Protein AF-A0A0V8JGC6-F1 (afdb_monomer_lite)

pLDDT: mean 91.4, std 5.34, range [63.09, 96.81]

Structure (mmCIF, N/CA/C/O backbone):
data_AF-A0A0V8JGC6-F1
#
_entry.id   AF-A0A0V8JGC6-F1
#
loop_
_atom_site.group_PDB
_atom_site.id
_atom_site.type_symbol
_atom_site.label_atom_id
_atom_site.label_alt_id
_atom_site.label_comp_id
_atom_site.label_asym_id
_atom_site.label_entity_id
_atom_site.label_seq_id
_atom_site.pdbx_PDB_ins_code
_atom_site.Cartn_x
_atom_site.Cartn_y
_atom_site.Cartn_z
_atom_site.occupancy
_atom_site.B_iso_or_equiv
_atom_site.auth_seq_id
_atom_site.auth_comp_id
_atom_site.auth_asym_id
_atom_site.auth_atom_id
_atom_site.pdbx_PDB_model_num
ATOM 1 N N . MET A 1 1 ? 2.836 -10.949 -9.628 1.00 63.09 1 MET A N 1
ATOM 2 C CA . MET A 1 1 ? 2.664 -11.626 -8.329 1.00 63.09 1 MET A CA 1
ATOM 3 C C . MET A 1 1 ? 1.754 -10.744 -7.509 1.00 63.09 1 MET A C 1
ATOM 5 O O . MET A 1 1 ? 2.030 -9.549 -7.440 1.00 63.09 1 MET A O 1
ATOM 9 N N . ASP A 1 2 ? 0.692 -11.322 -6.956 1.00 83.75 2 ASP A N 1
ATOM 10 C CA . ASP A 1 2 ? -0.291 -10.585 -6.168 1.00 83.75 2 ASP A CA 1
ATOM 11 C C . ASP A 1 2 ? -0.126 -10.964 -4.699 1.00 83.75 2 ASP A C 1
ATOM 13 O O . ASP A 1 2 ? -0.154 -12.144 -4.346 1.00 83.75 2 ASP A O 1
ATOM 17 N N . VAL A 1 3 ? 0.118 -9.966 -3.851 1.00 91.38 3 VAL A N 1
ATOM 18 C CA . VAL A 1 3 ? 0.407 -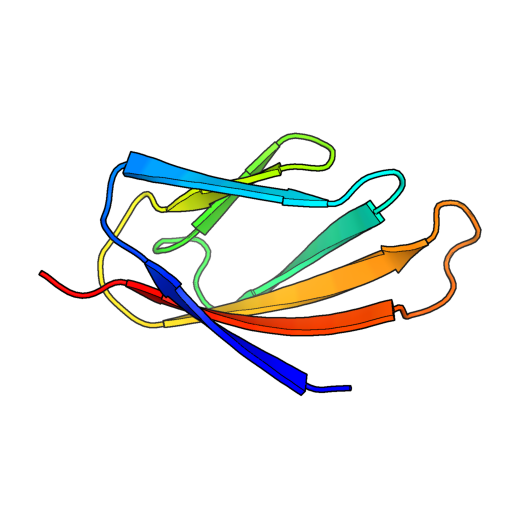10.150 -2.423 1.00 91.38 3 VAL A CA 1
ATOM 19 C C . VAL A 1 3 ? -0.708 -9.509 -1.611 1.00 91.38 3 VAL A C 1
ATOM 21 O O . VAL A 1 3 ? -1.070 -8.364 -1.863 1.00 91.38 3 VAL A O 1
ATOM 24 N N . THR A 1 4 ? -1.240 -10.223 -0.619 1.00 93.31 4 THR A N 1
ATOM 25 C CA . THR A 1 4 ? -2.238 -9.675 0.312 1.00 93.31 4 THR A CA 1
ATOM 26 C C . THR A 1 4 ? -1.613 -9.477 1.685 1.00 93.31 4 THR A C 1
ATOM 28 O O . THR A 1 4 ? -0.999 -10.396 2.224 1.00 93.31 4 THR A O 1
ATOM 31 N N . LEU A 1 5 ? -1.762 -8.277 2.241 1.00 90.38 5 LEU A N 1
ATOM 32 C CA . LEU A 1 5 ? -1.146 -7.861 3.497 1.00 90.38 5 LEU A CA 1
ATOM 33 C C . LEU A 1 5 ? -2.231 -7.421 4.491 1.00 90.38 5 LEU A C 1
ATOM 35 O O . LEU A 1 5 ? -2.795 -6.334 4.326 1.00 90.38 5 LEU A O 1
ATOM 39 N N . PRO A 1 6 ? -2.537 -8.239 5.515 1.00 91.06 6 PRO A N 1
ATOM 40 C CA . PRO A 1 6 ? -3.398 -7.826 6.611 1.00 91.06 6 PRO A CA 1
ATOM 41 C C . PRO A 1 6 ? -2.605 -6.928 7.565 1.00 91.06 6 PRO A C 1
ATOM 43 O O .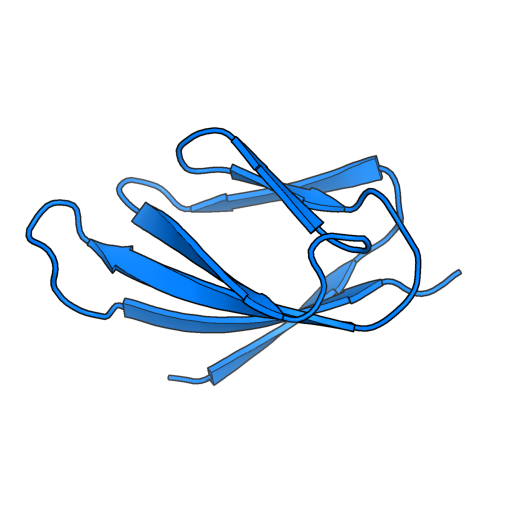 PRO A 1 6 ? -1.594 -7.350 8.126 1.00 91.06 6 PRO A O 1
ATOM 46 N N . LEU A 1 7 ? -3.043 -5.683 7.734 1.00 91.00 7 LEU A N 1
ATOM 47 C CA . LEU A 1 7 ? -2.335 -4.678 8.527 1.00 91.00 7 LEU A CA 1
ATOM 48 C C . LEU A 1 7 ? -3.298 -3.878 9.410 1.00 91.00 7 LEU A C 1
ATOM 50 O O . LEU A 1 7 ? -4.474 -3.736 9.096 1.00 91.00 7 LEU A O 1
ATOM 54 N N . GLY A 1 8 ? -2.793 -3.340 10.521 1.00 89.50 8 GLY A N 1
ATOM 55 C CA . GLY A 1 8 ? -3.553 -2.440 11.394 1.00 89.50 8 GLY A CA 1
ATOM 56 C C . GLY A 1 8 ? -3.450 -0.979 10.954 1.00 89.50 8 GLY A C 1
ATOM 57 O O . GLY A 1 8 ? -2.483 -0.583 10.295 1.00 89.50 8 GLY A O 1
ATOM 58 N N . ILE A 1 9 ? -4.417 -0.149 11.347 1.00 91.94 9 ILE A N 1
ATOM 59 C CA . ILE A 1 9 ? -4.342 1.301 11.119 1.00 91.94 9 ILE A CA 1
ATOM 60 C C . ILE A 1 9 ? -3.103 1.896 11.814 1.00 91.94 9 ILE A C 1
ATOM 62 O O . ILE A 1 9 ? -2.719 1.468 12.901 1.00 91.94 9 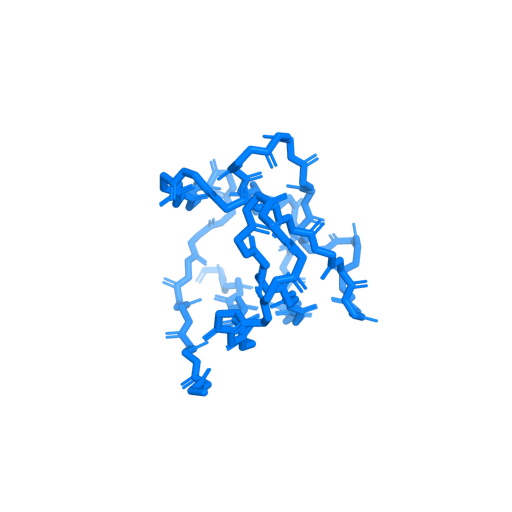ILE A O 1
ATOM 66 N N . GLY A 1 10 ? -2.437 2.853 11.169 1.00 89.69 10 GLY A N 1
ATOM 67 C CA . GLY A 1 10 ? -1.191 3.456 11.656 1.00 89.69 10 GLY A CA 1
ATOM 68 C C . GLY A 1 10 ? 0.072 2.633 11.380 1.00 89.69 10 GLY A C 1
ATOM 69 O O . GLY A 1 10 ? 1.177 3.162 11.502 1.00 89.69 10 GLY A O 1
ATOM 70 N N . SER A 1 11 ? -0.062 1.372 10.960 1.00 92.62 11 SER A N 1
ATOM 71 C CA . SER A 1 11 ? 1.082 0.578 10.512 1.00 92.62 11 SER A CA 1
ATOM 72 C C . SER A 1 11 ? 1.593 1.037 9.142 1.00 92.62 11 SER A C 1
ATOM 74 O O . SER A 1 11 ? 0.923 1.760 8.393 1.00 92.62 11 SER A O 1
ATOM 76 N N . SER A 1 12 ? 2.808 0.612 8.804 1.00 92.94 12 SER A N 1
ATOM 77 C CA . SER A 1 12 ? 3.412 0.911 7.512 1.00 92.94 12 SER A CA 1
ATOM 78 C C . SER A 1 12 ? 4.130 -0.289 6.924 1.00 92.94 12 SER A C 1
ATOM 80 O O . SER A 1 12 ? 4.742 -1.063 7.657 1.00 92.94 12 SER A O 1
ATOM 82 N N . TYR A 1 13 ? 4.113 -0.381 5.600 1.00 92.75 13 TYR A N 1
ATOM 83 C CA . TYR A 1 13 ? 4.835 -1.376 4.827 1.00 92.75 13 TYR A CA 1
ATOM 84 C C . TYR A 1 13 ? 5.931 -0.696 4.003 1.00 92.75 13 TYR A C 1
ATOM 86 O O . TYR A 1 13 ? 5.659 0.234 3.240 1.00 92.75 13 TYR A O 1
ATOM 94 N N . LEU A 1 14 ? 7.172 -1.140 4.195 1.00 91.50 14 LEU A N 1
ATOM 95 C CA . LEU A 1 14 ? 8.364 -0.647 3.506 1.00 91.50 14 LEU A CA 1
ATOM 96 C C . LEU A 1 14 ? 8.789 -1.668 2.455 1.00 91.50 14 LEU A C 1
ATOM 98 O O . LEU A 1 14 ? 8.840 -2.862 2.745 1.00 91.50 14 LEU A O 1
ATOM 102 N N . MET A 1 15 ? 9.128 -1.197 1.258 1.00 86.69 15 MET A N 1
ATOM 103 C CA . MET A 1 15 ? 9.753 -2.034 0.238 1.00 86.69 15 MET A CA 1
ATOM 104 C C . MET A 1 15 ? 10.924 -1.287 -0.382 1.00 86.69 15 MET A C 1
ATOM 106 O O . MET A 1 15 ? 10.758 -0.210 -0.954 1.00 86.69 15 MET A O 1
ATOM 110 N N . ASP A 1 16 ? 12.119 -1.850 -0.258 1.00 84.69 16 ASP A N 1
ATOM 111 C CA . ASP A 1 16 ? 13.325 -1.201 -0.755 1.00 84.69 16 ASP A CA 1
ATOM 112 C C . ASP A 1 16 ? 13.324 -1.097 -2.279 1.00 84.69 16 ASP A C 1
ATOM 114 O O . ASP A 1 16 ? 12.913 -2.008 -2.999 1.00 84.69 16 ASP A O 1
ATOM 118 N N . SER A 1 17 ? 13.776 0.062 -2.765 1.00 81.44 17 SER A N 1
ATOM 119 C CA . SER A 1 17 ? 13.885 0.385 -4.193 1.00 81.44 17 SER A CA 1
ATOM 120 C C . SER A 1 17 ? 12.582 0.246 -5.002 1.00 81.44 17 SER A C 1
ATOM 122 O O . SER A 1 17 ? 12.637 0.110 -6.229 1.00 81.44 17 SER A O 1
ATOM 124 N N . ALA A 1 18 ? 11.422 0.315 -4.339 1.00 85.50 18 ALA A N 1
ATOM 125 C CA . ALA A 1 18 ? 10.115 0.296 -4.980 1.00 85.50 18 ALA A CA 1
ATOM 126 C C . ALA A 1 18 ? 9.461 1.685 -4.995 1.00 85.50 18 ALA A C 1
ATOM 128 O O . ALA A 1 18 ? 9.470 2.411 -4.001 1.00 85.50 18 ALA A O 1
ATOM 129 N N . ASN A 1 19 ? 8.848 2.018 -6.127 1.00 89.75 19 ASN A N 1
ATOM 130 C CA . ASN A 1 19 ? 7.878 3.096 -6.251 1.00 89.75 19 ASN A CA 1
ATOM 131 C C . ASN A 1 19 ? 6.470 2.506 -6.223 1.00 89.75 19 ASN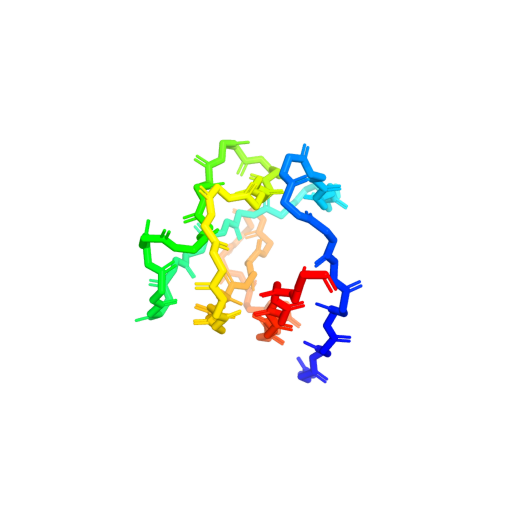 A C 1
ATOM 133 O O . ASN A 1 19 ? 6.235 1.409 -6.734 1.00 89.75 19 ASN A O 1
ATOM 137 N N . TRP A 1 20 ? 5.530 3.255 -5.659 1.00 91.88 20 TRP A N 1
ATOM 138 C CA . TRP A 1 20 ? 4.159 2.805 -5.464 1.00 91.88 20 TRP A CA 1
ATOM 139 C C . TRP A 1 20 ? 3.178 3.650 -6.270 1.00 91.88 20 TRP A C 1
ATOM 141 O O . TRP A 1 20 ? 3.335 4.866 -6.378 1.00 91.88 20 TRP A O 1
ATOM 151 N N . MET A 1 21 ? 2.124 3.012 -6.765 1.00 92.62 21 MET A N 1
ATOM 152 C CA . MET A 1 21 ? 0.977 3.672 -7.383 1.00 92.62 21 MET A CA 1
ATOM 153 C C . MET A 1 21 ? -0.307 3.082 -6.815 1.00 92.62 21 MET A C 1
ATOM 155 O O . MET A 1 21 ? -0.518 1.874 -6.885 1.00 92.62 21 MET A O 1
ATOM 159 N N . ILE A 1 22 ? -1.178 3.920 -6.259 1.00 93.94 22 ILE A N 1
ATOM 160 C CA . ILE A 1 22 ? -2.494 3.465 -5.798 1.00 93.94 22 ILE A CA 1
ATOM 161 C C . ILE A 1 22 ? -3.364 3.191 -7.024 1.00 93.94 22 ILE A C 1
ATOM 163 O O . ILE A 1 22 ? -3.567 4.081 -7.845 1.00 93.94 22 ILE A O 1
ATOM 167 N N . LEU A 1 23 ? -3.893 1.973 -7.115 1.00 94.88 23 LEU A N 1
ATOM 168 C CA . LEU A 1 23 ? -4.939 1.621 -8.074 1.00 94.88 23 LEU A CA 1
ATOM 169 C C . LEU A 1 23 ? -6.314 2.000 -7.511 1.00 94.88 23 LEU A C 1
ATOM 171 O O . LEU A 1 23 ? -7.122 2.603 -8.211 1.00 94.88 23 LEU A O 1
ATOM 175 N N . TYR A 1 24 ? -6.560 1.700 -6.228 1.00 95.94 24 TYR A N 1
ATOM 176 C CA . TYR A 1 24 ? -7.719 2.187 -5.471 1.00 95.94 24 TYR A CA 1
ATOM 177 C C . TYR A 1 24 ? -7.468 2.165 -3.954 1.00 95.94 24 TYR A C 1
ATOM 179 O O . TYR A 1 24 ? -6.541 1.511 -3.473 1.00 95.94 24 TYR A O 1
ATOM 187 N N . GLY A 1 25 ? -8.324 2.857 -3.192 1.00 94.00 25 GLY A N 1
ATOM 188 C CA . GLY A 1 25 ? -8.260 2.889 -1.725 1.00 94.00 25 GLY A CA 1
ATOM 189 C C . GLY A 1 25 ? -7.326 3.969 -1.173 1.00 94.00 25 GLY A C 1
ATOM 190 O O . GLY A 1 25 ? -6.653 3.757 -0.167 1.00 94.00 25 GLY A O 1
ATOM 191 N N . SER A 1 26 ? -7.275 5.145 -1.808 1.00 93.88 26 SER A N 1
ATOM 192 C CA . SER A 1 26 ? -6.485 6.295 -1.329 1.00 93.88 26 SER A CA 1
ATOM 193 C C . SER A 1 26 ? -6.953 6.852 0.022 1.00 93.88 26 SER A C 1
ATOM 195 O O . SER A 1 26 ? -6.214 7.576 0.683 1.00 93.88 26 SER A O 1
ATOM 197 N N . ASN A 1 27 ? -8.161 6.492 0.457 1.00 95.75 27 ASN A N 1
ATOM 198 C CA . ASN A 1 27 ? -8.690 6.733 1.800 1.00 95.75 27 ASN A CA 1
ATOM 199 C C . ASN A 1 27 ? -8.233 5.687 2.839 1.00 95.75 27 ASN A C 1
ATOM 201 O O . ASN A 1 27 ? -8.449 5.885 4.031 1.00 95.75 27 ASN A O 1
ATOM 205 N N . VAL A 1 28 ? -7.627 4.580 2.399 1.00 96.06 28 VAL A N 1
ATOM 206 C CA . VAL A 1 28 ? -7.153 3.465 3.238 1.00 96.06 28 VAL A CA 1
ATOM 207 C C . VAL A 1 28 ? -5.630 3.487 3.346 1.00 96.06 28 VAL A C 1
ATOM 209 O O . VAL A 1 28 ? -5.092 3.278 4.432 1.00 96.06 28 VAL A O 1
ATOM 212 N N . VAL A 1 29 ? -4.924 3.804 2.253 1.00 96.00 29 VAL A N 1
ATOM 213 C CA . VAL A 1 29 ? -3.454 3.860 2.204 1.00 96.00 29 VAL A CA 1
ATOM 214 C C . VAL A 1 29 ? -2.958 5.205 1.689 1.00 96.00 29 VAL A C 1
ATOM 216 O O . VAL A 1 29 ? -3.404 5.701 0.657 1.00 96.00 29 VAL A O 1
ATOM 219 N N . LYS A 1 30 ? -1.949 5.750 2.372 1.00 95.25 30 LYS A N 1
ATOM 220 C CA . LYS A 1 30 ? -1.139 6.880 1.915 1.00 95.25 30 LYS A CA 1
ATOM 221 C C . LYS A 1 30 ? 0.244 6.393 1.498 1.00 95.25 30 LYS A C 1
ATOM 223 O O . LYS A 1 30 ? 0.911 5.692 2.256 1.00 95.25 30 LYS A O 1
ATOM 228 N N . LEU A 1 31 ? 0.705 6.807 0.323 1.00 92.62 31 LEU A N 1
ATOM 229 C CA . LEU A 1 31 ? 2.061 6.520 -0.146 1.00 92.62 31 LEU A CA 1
ATOM 230 C C . LEU 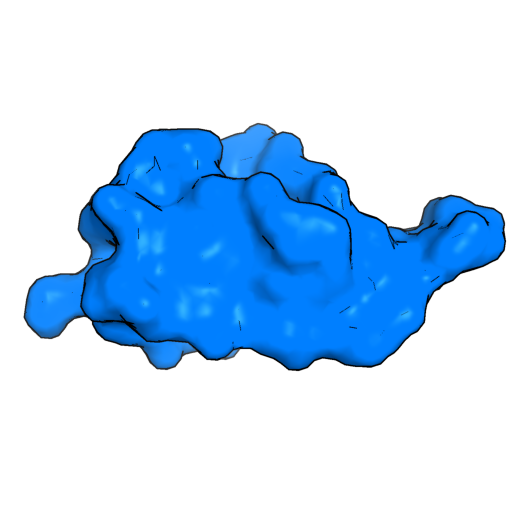A 1 31 ? 3.024 7.643 0.244 1.00 92.62 31 LEU A C 1
ATOM 232 O O . LEU A 1 31 ? 2.668 8.822 0.212 1.00 92.62 31 LEU A O 1
ATOM 236 N N . SER A 1 32 ? 4.247 7.276 0.612 1.00 88.69 32 SER A N 1
ATOM 237 C CA . SER A 1 32 ? 5.321 8.199 0.971 1.00 88.69 32 SER A CA 1
ATOM 238 C C . SER A 1 32 ? 6.660 7.611 0.535 1.00 88.69 32 SER A C 1
ATOM 240 O O . SER A 1 32 ? 7.269 6.836 1.274 1.00 88.69 32 SER A O 1
ATOM 242 N N . GLY A 1 33 ? 7.122 7.975 -0.662 1.00 86.44 33 GLY A N 1
ATOM 243 C CA . GLY A 1 33 ? 8.334 7.400 -1.251 1.00 86.44 33 GLY A CA 1
ATOM 244 C C . GLY A 1 33 ? 8.179 5.893 -1.451 1.00 86.44 33 GLY A C 1
ATOM 245 O O . GLY A 1 33 ? 7.242 5.456 -2.112 1.00 86.44 33 GLY A O 1
ATOM 246 N N . ASN A 1 34 ? 9.056 5.111 -0.824 1.00 88.75 34 ASN A N 1
ATOM 247 C CA . ASN A 1 34 ? 9.058 3.647 -0.864 1.00 88.75 34 ASN A CA 1
ATOM 248 C C . ASN A 1 34 ? 8.200 2.985 0.237 1.00 88.75 34 ASN A C 1
ATOM 250 O O . ASN A 1 34 ? 8.266 1.768 0.437 1.00 88.75 34 ASN A O 1
ATOM 254 N N . LYS A 1 35 ? 7.383 3.768 0.950 1.00 91.81 35 LYS A N 1
ATOM 255 C CA . LYS A 1 35 ? 6.552 3.315 2.071 1.00 91.81 35 LYS A CA 1
ATOM 256 C C . LYS A 1 35 ? 5.061 3.499 1.792 1.00 91.81 35 LYS A C 1
ATOM 258 O O . LYS A 1 35 ? 4.639 4.572 1.359 1.00 91.81 35 LYS A O 1
ATOM 263 N N . ALA A 1 36 ? 4.263 2.497 2.145 1.00 93.56 36 ALA A N 1
ATOM 264 C CA . ALA A 1 36 ? 2.807 2.577 2.241 1.00 93.56 36 ALA A CA 1
ATOM 265 C C . ALA A 1 36 ? 2.388 2.681 3.716 1.00 93.56 36 ALA A C 1
ATOM 267 O O . ALA A 1 36 ? 2.843 1.896 4.545 1.00 93.56 36 ALA A O 1
ATOM 268 N N . VAL A 1 37 ? 1.540 3.647 4.062 1.00 95.44 37 VAL A N 1
ATOM 269 C CA . VAL A 1 37 ? 1.047 3.892 5.428 1.00 95.44 37 VAL A CA 1
ATOM 270 C C . VAL A 1 37 ? -0.459 3.669 5.465 1.00 95.44 37 VAL A C 1
ATOM 272 O O . VAL A 1 37 ? -1.182 4.258 4.661 1.00 95.44 37 VAL A O 1
ATOM 275 N N . MET A 1 38 ? -0.930 2.846 6.399 1.00 95.94 38 MET A N 1
ATOM 276 C CA . MET A 1 38 ? -2.351 2.536 6.563 1.00 95.94 38 MET A CA 1
ATOM 277 C C . MET A 1 38 ? -3.035 3.668 7.343 1.00 95.94 38 MET A C 1
ATOM 279 O O . MET A 1 38 ? -2.738 3.878 8.519 1.00 95.94 38 MET A O 1
ATOM 283 N N . ILE A 1 39 ? -3.926 4.416 6.694 1.00 96.19 39 ILE A N 1
ATOM 284 C CA . ILE A 1 39 ? -4.568 5.628 7.241 1.00 96.19 39 ILE A CA 1
ATOM 285 C C . ILE A 1 39 ? -6.078 5.487 7.465 1.00 96.19 39 ILE A C 1
ATOM 287 O O . ILE A 1 39 ? -6.680 6.352 8.095 1.00 96.19 39 ILE A O 1
ATOM 291 N N . GLY A 1 40 ? -6.689 4.412 6.972 1.00 95.38 40 GLY A N 1
ATOM 292 C CA . GLY A 1 40 ? -8.115 4.144 7.124 1.00 95.38 40 GLY A CA 1
ATOM 293 C C . GLY A 1 40 ? -8.407 2.651 7.060 1.00 95.38 40 GLY A C 1
ATOM 294 O O . GLY A 1 40 ? -7.543 1.866 6.679 1.00 95.38 40 GLY A O 1
ATOM 295 N N . TYR A 1 41 ? -9.619 2.261 7.445 1.00 95.94 41 TYR A N 1
ATOM 296 C CA . TYR A 1 41 ? -10.073 0.872 7.370 1.00 95.94 41 TYR A CA 1
ATOM 297 C C . TYR A 1 41 ? -10.616 0.537 5.982 1.00 95.94 41 TYR A C 1
ATOM 299 O O . TYR A 1 41 ? -11.211 1.391 5.322 1.00 95.94 41 TYR A O 1
ATOM 307 N N . GLY A 1 42 ? -10.468 -0.722 5.575 1.00 95.31 42 GLY A N 1
ATOM 308 C CA . GLY A 1 42 ? -10.953 -1.235 4.297 1.00 95.31 42 GLY A CA 1
ATOM 309 C C . GLY A 1 42 ? -9.841 -1.870 3.474 1.00 95.31 42 GLY A C 1
ATOM 310 O O . GLY A 1 42 ? -8.843 -2.348 4.009 1.00 95.31 42 GLY A O 1
ATOM 311 N N . THR A 1 43 ? -10.017 -1.886 2.157 1.00 96.75 43 THR A N 1
ATOM 312 C CA . THR A 1 43 ? -9.061 -2.498 1.232 1.00 96.75 43 THR A CA 1
ATOM 313 C C . THR A 1 43 ? -8.482 -1.449 0.294 1.00 96.75 43 THR A C 1
ATOM 315 O O . THR A 1 43 ? -9.218 -0.632 -0.258 1.00 96.75 43 THR A O 1
ATOM 318 N N . ALA A 1 44 ? -7.166 -1.485 0.100 1.00 96.81 44 ALA A N 1
ATOM 319 C CA . ALA A 1 44 ? -6.475 -0.726 -0.935 1.00 96.81 44 ALA A CA 1
ATOM 320 C C . ALA A 1 44 ? -5.666 -1.664 -1.812 1.00 96.81 44 ALA A C 1
ATOM 322 O O . ALA A 1 44 ? -5.056 -2.609 -1.314 1.00 96.81 44 ALA A O 1
ATOM 323 N N . GLN A 1 45 ? -5.595 -1.356 -3.100 1.00 96.31 45 GLN A N 1
ATOM 324 C CA . GLN A 1 45 ? -4.721 -2.063 -4.020 1.00 96.31 45 GLN A CA 1
ATOM 325 C C . GLN A 1 45 ? -3.711 -1.091 -4.608 1.00 96.31 45 GLN A C 1
ATOM 327 O O . GLN A 1 45 ? -4.050 0.005 -5.062 1.00 96.31 45 GLN A O 1
ATOM 332 N N . VAL A 1 46 ? -2.450 -1.496 -4.565 1.00 94.62 46 VAL A N 1
ATOM 333 C CA . VAL A 1 46 ? -1.308 -0.651 -4.887 1.00 94.62 46 VAL A CA 1
ATOM 334 C C . VAL A 1 46 ? -0.377 -1.444 -5.781 1.00 94.62 46 VAL A C 1
ATOM 336 O O . VAL A 1 46 ? -0.029 -2.582 -5.478 1.00 94.62 46 VAL A O 1
ATOM 339 N N . GLN A 1 47 ? 0.030 -0.860 -6.895 1.00 94.88 47 GLN A N 1
ATOM 340 C CA . GLN A 1 47 ? 1.005 -1.463 -7.784 1.00 94.88 47 GLN A CA 1
ATOM 341 C C . GLN A 1 47 ? 2.408 -0.991 -7.407 1.00 94.88 47 GLN A C 1
ATOM 343 O O . GLN A 1 47 ? 2.631 0.201 -7.179 1.00 94.88 47 GLN A O 1
ATOM 348 N N . ALA A 1 48 ? 3.342 -1.935 -7.330 1.00 92.69 48 ALA A N 1
ATOM 349 C CA . ALA A 1 48 ? 4.748 -1.675 -7.061 1.00 92.69 48 ALA A CA 1
ATOM 350 C C . ALA A 1 48 ? 5.559 -1.738 -8.357 1.00 92.69 48 ALA A C 1
ATOM 352 O O . ALA A 1 48 ? 5.369 -2.636 -9.187 1.00 92.69 48 ALA A O 1
ATOM 353 N N . PHE A 1 49 ? 6.514 -0.824 -8.492 1.00 92.06 49 PHE A N 1
ATOM 354 C CA . PHE A 1 49 ? 7.432 -0.737 -9.622 1.00 92.06 49 PHE A CA 1
ATOM 355 C C . PHE A 1 49 ? 8.868 -0.620 -9.126 1.00 92.06 49 PHE A C 1
ATOM 357 O O . PHE A 1 49 ? 9.134 0.040 -8.124 1.00 92.06 49 PHE A O 1
ATOM 364 N N . LYS A 1 50 ? 9.812 -1.208 -9.856 1.00 88.62 50 LYS A N 1
ATOM 365 C CA . LYS A 1 50 ? 11.240 -0.921 -9.692 1.00 88.62 50 LYS A CA 1
ATOM 366 C C . LYS A 1 50 ? 11.536 0.518 -10.124 1.00 88.62 50 LYS A C 1
ATOM 368 O O . LYS A 1 50 ? 10.793 1.112 -10.905 1.00 88.62 50 LYS A O 1
ATOM 373 N N . SER A 1 51 ? 12.681 1.049 -9.701 1.00 84.25 51 SER A N 1
ATOM 374 C CA . SER A 1 51 ? 13.179 2.361 -10.147 1.00 84.25 51 SER A CA 1
ATOM 375 C C . SER A 1 51 ? 13.292 2.497 -11.673 1.00 84.25 51 SER A C 1
ATOM 377 O O . SER A 1 51 ? 13.121 3.588 -12.202 1.00 84.25 51 SER A O 1
ATOM 379 N N . ASN A 1 52 ? 13.521 1.391 -12.387 1.00 87.06 52 ASN A N 1
ATOM 380 C CA . ASN A 1 52 ? 13.578 1.348 -13.850 1.00 87.06 52 ASN A CA 1
ATOM 381 C C . ASN A 1 52 ? 12.195 1.242 -14.535 1.00 87.06 52 ASN A C 1
ATOM 383 O O . ASN A 1 52 ? 12.134 0.963 -15.729 1.00 87.06 52 ASN A O 1
ATOM 387 N N . GLY A 1 53 ? 11.091 1.383 -13.792 1.00 85.12 53 GLY A N 1
ATOM 388 C CA . GLY A 1 53 ? 9.721 1.315 -14.313 1.00 85.12 53 GLY A CA 1
ATOM 389 C C . GLY A 1 53 ? 9.164 -0.099 -14.511 1.00 85.12 53 GLY A C 1
ATOM 390 O O . GLY A 1 53 ? 8.002 -0.250 -14.881 1.00 85.12 53 GLY A O 1
ATOM 391 N N . SER A 1 54 ? 9.945 -1.151 -14.242 1.00 90.00 54 SER A N 1
ATOM 392 C CA . SER A 1 54 ? 9.447 -2.531 -14.335 1.00 90.00 54 SER A CA 1
ATOM 393 C C . SER A 1 54 ? 8.437 -2.829 -13.229 1.00 90.00 54 SER A C 1
ATOM 395 O O . SER A 1 54 ? 8.697 -2.545 -12.060 1.00 90.00 54 SER A O 1
ATOM 397 N N . VAL A 1 55 ? 7.322 -3.471 -13.575 1.00 91.00 55 VAL A N 1
ATOM 398 C CA . VAL A 1 55 ? 6.315 -3.910 -12.599 1.00 91.00 55 VAL A CA 1
ATOM 399 C C . VAL A 1 55 ? 6.909 -4.983 -11.681 1.00 91.00 55 VAL A C 1
ATOM 401 O O . VAL A 1 55 ? 7.445 -5.985 -12.152 1.00 91.00 55 VAL A O 1
ATOM 404 N N . LEU A 1 56 ? 6.800 -4.780 -10.367 1.00 89.88 56 LEU A N 1
ATOM 405 C CA . LEU A 1 56 ? 7.128 -5.785 -9.347 1.00 89.88 56 LEU A CA 1
ATOM 406 C C . LEU A 1 56 ? 5.921 -6.677 -9.053 1.00 89.88 56 LEU A C 1
ATOM 408 O O . LEU A 1 56 ? 6.049 -7.895 -8.933 1.00 89.88 56 LEU A O 1
ATOM 412 N N . GLY A 1 57 ? 4.740 -6.072 -8.970 1.00 92.69 57 GLY A N 1
ATOM 413 C CA . GLY A 1 57 ? 3.508 -6.783 -8.671 1.00 92.69 57 GLY A CA 1
ATOM 414 C C . GLY A 1 57 ? 2.445 -5.866 -8.101 1.00 92.69 57 GLY A C 1
ATOM 415 O O . GLY A 1 57 ? 2.620 -4.645 -8.039 1.00 92.69 57 GLY A O 1
ATOM 416 N N . VAL A 1 58 ? 1.343 -6.477 -7.688 1.00 94.25 58 VAL A N 1
ATOM 417 C CA . VAL A 1 58 ? 0.220 -5.774 -7.084 1.00 94.25 58 VAL A CA 1
ATOM 418 C C . VAL A 1 58 ? 0.057 -6.223 -5.636 1.00 94.25 58 VAL A C 1
ATOM 420 O O . VAL A 1 58 ? 0.131 -7.406 -5.314 1.00 94.25 58 VAL A O 1
ATOM 423 N N . TYR A 1 59 ? -0.139 -5.255 -4.752 1.00 94.56 59 TYR A N 1
ATOM 424 C CA . TYR A 1 59 ? -0.230 -5.437 -3.313 1.00 94.56 59 TYR A CA 1
ATOM 425 C C . TYR A 1 59 ? -1.605 -4.988 -2.843 1.00 94.56 59 TYR A C 1
ATOM 427 O O . TYR A 1 59 ? -2.001 -3.843 -3.058 1.00 94.56 59 TYR A O 1
ATOM 435 N N . THR A 1 60 ? -2.323 -5.896 -2.199 1.00 96.56 60 THR A N 1
ATOM 436 C CA . THR A 1 60 ? -3.640 -5.649 -1.621 1.00 96.56 60 THR A CA 1
ATOM 437 C C . THR A 1 60 ? -3.486 -5.507 -0.115 1.00 96.56 60 THR A C 1
ATOM 439 O O . THR A 1 60 ? -3.199 -6.476 0.586 1.00 96.56 60 THR A O 1
ATOM 442 N N . PHE A 1 61 ? -3.664 -4.295 0.393 1.00 94.81 61 PHE A N 1
ATOM 443 C CA . PHE A 1 61 ? -3.675 -4.011 1.820 1.00 94.81 61 PHE A CA 1
ATOM 444 C C . PHE A 1 61 ? -5.092 -4.170 2.346 1.00 94.81 61 PHE A C 1
ATOM 446 O O . PHE A 1 61 ? -6.008 -3.501 1.868 1.00 94.81 61 PHE A O 1
ATOM 453 N N . VAL A 1 62 ? -5.265 -5.046 3.330 1.00 96.06 62 VAL A N 1
ATOM 454 C CA . VAL A 1 62 ? -6.535 -5.241 4.031 1.00 96.06 62 VAL A CA 1
ATOM 455 C C . VAL A 1 62 ? -6.359 -4.699 5.443 1.00 96.06 62 VAL A C 1
ATOM 457 O O . VAL A 1 62 ? -5.655 -5.295 6.259 1.00 96.06 62 VAL A O 1
ATOM 460 N N . VAL A 1 63 ? -6.962 -3.540 5.706 1.00 94.38 63 VAL A N 1
ATOM 461 C CA . VAL A 1 63 ? -6.853 -2.826 6.978 1.00 94.38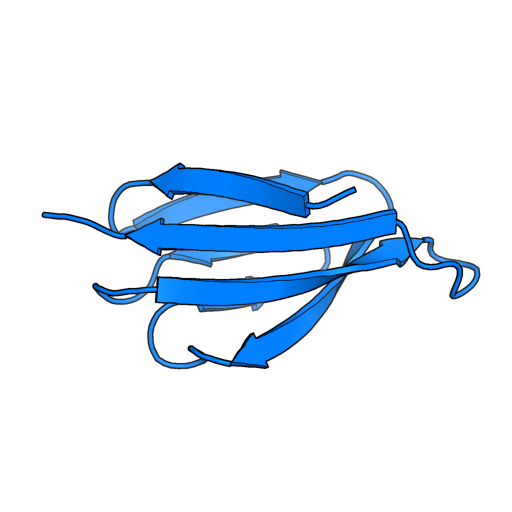 63 VAL A CA 1
ATOM 462 C C . VAL A 1 63 ? -8.107 -3.061 7.801 1.00 94.38 63 VAL A C 1
ATOM 464 O O . VAL A 1 63 ? -9.159 -2.473 7.540 1.00 94.38 63 VAL A O 1
ATOM 467 N N . ASN A 1 64 ? -7.977 -3.929 8.799 1.00 89.88 64 ASN A N 1
ATOM 468 C CA . ASN A 1 64 ? -9.061 -4.314 9.698 1.00 89.88 64 ASN A CA 1
ATOM 469 C C . ASN A 1 64 ? -8.894 -3.669 11.081 1.00 89.88 64 ASN A C 1
ATOM 471 O O . ASN A 1 64 ? -7.837 -3.122 11.405 1.00 89.88 64 ASN A O 1
ATOM 475 N N . ARG A 1 65 ? -9.979 -3.705 11.858 1.00 78.56 65 ARG A N 1
ATOM 476 C CA . ARG A 1 65 ? -10.040 -3.225 13.242 1.00 78.56 65 ARG A CA 1
ATOM 477 C C . ARG A 1 65 ? -9.493 -4.254 14.223 1.00 78.56 65 ARG A C 1
ATOM 479 O O . ARG A 1 65 ? -9.647 -5.460 13.934 1.00 78.56 65 ARG A O 1
#

Foldseek 3Di:
DEAEAEDEAQDKDADPQKDKDWPDDCVQWDDDGRMIHGHDAAKTKMWIAGPVRHTPYIYIYHYDD

Secondary structure (DSSP, 8-state):
-EEEEEEETT-EEE-TTEEEEEEE-TTTEEEETTEEEE-SSEEEEEEEEETTS-EEEEEEEEEE-

Radius of gyration: 10.77 Å; chains: 1; bounding box: 25×20×28 Å

Sequence (65 aa):
MDVTLPLGIGSSYLMDSANWMILYGSNVVKLSGNKAVMIGYGTAQVQAFKSNGSVLGVYTFVVNR

Organism: NCBI:txid1414648